Protein AF-E4QBF4-F1 (afdb_monomer_lite)

Sequence (95 aa):
MNDLNGIVEPVTPEQFSNTLAKLFVTLLQIVQNFIKPIAGLGIMIAVLLLLVGYVFHVQIAKKMGASILGGVGFVVIIYLLAPYILGVIYNTFGK

pLDDT: mean 82.9, std 12.2, range [45.66, 96.38]

Structure (mmCIF, N/CA/C/O backbone):
data_AF-E4QBF4-F1
#
_entry.id   AF-E4QBF4-F1
#
loop_
_atom_site.group_PDB
_atom_site.id
_atom_site.type_symbol
_atom_site.label_atom_id
_atom_site.label_alt_id
_atom_site.label_comp_id
_atom_site.label_asym_id
_atom_site.label_entity_id
_atom_site.label_seq_id
_atom_site.pdbx_PDB_ins_code
_atom_site.Cartn_x
_atom_site.Cartn_y
_atom_site.Cartn_z
_atom_site.occupancy
_atom_site.B_iso_or_equiv
_atom_site.auth_seq_id
_atom_site.auth_comp_id
_atom_site.auth_asym_id
_atom_site.auth_atom_id
_atom_site.pdbx_PDB_model_num
ATOM 1 N N . MET A 1 1 ? -19.573 35.083 36.213 1.00 45.66 1 MET A N 1
ATOM 2 C CA . MET A 1 1 ? -18.997 33.792 35.785 1.00 45.66 1 MET A CA 1
ATOM 3 C C . MET A 1 1 ? -20.072 33.126 34.953 1.00 45.66 1 MET A C 1
ATOM 5 O O . MET A 1 1 ? -21.092 32.769 35.516 1.00 45.66 1 MET A O 1
ATOM 9 N N . ASN A 1 2 ? -19.932 33.150 33.625 1.00 50.41 2 ASN A N 1
ATOM 10 C CA . ASN A 1 2 ? -20.972 32.663 32.717 1.00 50.41 2 ASN A CA 1
ATOM 11 C C . ASN A 1 2 ? -21.092 31.143 32.837 1.00 50.41 2 ASN A C 1
ATOM 13 O O . ASN A 1 2 ? -20.098 30.435 32.673 1.00 50.41 2 ASN A O 1
ATOM 17 N N . ASP A 1 3 ? -22.311 30.685 33.111 1.00 54.31 3 ASP A N 1
ATOM 18 C CA . ASP A 1 3 ? -22.734 29.290 33.090 1.00 54.31 3 ASP A CA 1
ATOM 19 C C . ASP A 1 3 ? -22.487 28.671 31.709 1.00 54.31 3 ASP A C 1
ATOM 21 O O . ASP A 1 3 ? -23.324 28.718 30.811 1.00 54.31 3 ASP A O 1
ATOM 25 N N . LEU A 1 4 ? -21.322 28.047 31.541 1.00 57.81 4 LEU A N 1
ATOM 26 C CA . LEU A 1 4 ? -21.053 27.126 30.432 1.00 57.81 4 LEU A CA 1
ATOM 27 C C . LEU A 1 4 ? -21.789 25.783 30.615 1.00 57.81 4 LEU A C 1
ATOM 29 O O . LEU A 1 4 ? -21.837 24.974 29.694 1.00 57.81 4 LEU A O 1
ATOM 33 N N . ASN A 1 5 ? -22.403 25.569 31.783 1.00 56.38 5 ASN A N 1
ATOM 34 C CA . ASN A 1 5 ? -23.079 24.329 32.167 1.00 56.38 5 ASN A CA 1
ATOM 35 C C . ASN A 1 5 ? -24.459 24.130 31.511 1.00 56.38 5 ASN A C 1
ATOM 37 O O . ASN A 1 5 ? -25.019 23.046 31.620 1.00 56.38 5 ASN A O 1
ATOM 41 N N . GLY A 1 6 ? -25.016 25.147 30.839 1.00 53.25 6 GLY A N 1
ATOM 42 C CA . GLY A 1 6 ? -26.319 25.062 30.160 1.00 53.25 6 GLY A CA 1
ATOM 43 C C . GLY A 1 6 ? -26.254 24.844 28.644 1.00 53.25 6 GLY A C 1
ATOM 44 O O . GLY A 1 6 ? -27.295 24.698 28.014 1.00 53.25 6 GLY A O 1
ATOM 45 N N . ILE A 1 7 ? -25.056 24.864 28.047 1.00 60.06 7 ILE A N 1
ATOM 46 C CA . ILE A 1 7 ? -24.871 24.873 26.580 1.00 60.06 7 ILE A CA 1
ATOM 47 C C . ILE A 1 7 ? -24.372 23.514 26.056 1.00 60.06 7 ILE A C 1
ATOM 49 O O . ILE A 1 7 ? -24.474 23.233 24.864 1.00 60.06 7 ILE A O 1
ATOM 53 N N . VAL A 1 8 ? -23.868 22.643 26.934 1.00 60.22 8 VAL A N 1
ATOM 54 C CA . VAL A 1 8 ? -23.327 21.333 26.555 1.00 60.22 8 VAL A CA 1
ATOM 55 C C . VAL A 1 8 ? -24.080 20.256 27.323 1.00 60.22 8 VAL A C 1
ATOM 57 O O . VAL A 1 8 ? -23.919 20.130 28.536 1.00 60.22 8 VAL A O 1
ATOM 60 N N . GLU A 1 9 ? -24.920 19.491 26.625 1.00 73.12 9 GLU A N 1
ATOM 61 C CA . GLU A 1 9 ? -25.557 18.315 27.217 1.00 73.12 9 GLU A CA 1
ATOM 62 C C . GLU A 1 9 ? -24.473 17.337 27.706 1.00 73.12 9 GLU A C 1
ATOM 64 O O . GLU A 1 9 ? -23.502 17.085 26.981 1.00 73.12 9 GLU A O 1
ATOM 69 N N . PRO A 1 10 ? -24.594 16.788 28.929 1.00 71.62 10 PRO A N 1
ATOM 70 C CA . PRO A 1 10 ? -23.634 15.824 29.439 1.00 71.62 10 PRO A CA 1
ATOM 71 C C . PRO A 1 10 ? -23.620 14.585 28.541 1.00 71.62 10 PRO A C 1
ATOM 73 O O . PRO A 1 10 ? -24.604 13.855 28.427 1.00 71.62 10 PRO A O 1
ATOM 76 N N . VAL A 1 11 ? -22.478 14.361 27.892 1.00 72.69 11 VAL A N 1
ATOM 77 C CA . VAL A 1 11 ? -22.277 13.241 26.973 1.00 72.69 11 VAL A CA 1
ATOM 78 C C . VAL A 1 11 ? -22.116 11.967 27.791 1.00 72.69 11 VAL A C 1
ATOM 80 O O . VAL A 1 11 ? -21.231 11.866 28.643 1.00 72.69 11 VAL A O 1
ATOM 83 N N . THR A 1 12 ? -22.961 10.975 27.533 1.00 85.19 12 THR A N 1
ATOM 84 C CA . THR A 1 12 ? -22.821 9.667 28.180 1.00 85.19 12 THR A CA 1
ATOM 85 C C . THR A 1 12 ? -21.536 8.968 27.710 1.00 85.19 12 THR A C 1
ATOM 87 O O . THR A 1 12 ? -21.097 9.173 26.571 1.00 85.19 12 THR A O 1
ATOM 90 N N . PRO A 1 13 ? -20.928 8.094 28.533 1.00 80.25 13 PRO A N 1
ATOM 91 C CA . PRO A 1 13 ? -19.764 7.306 28.120 1.00 80.25 13 PRO A CA 1
ATOM 92 C C . PRO A 1 13 ? -19.999 6.503 26.829 1.00 80.25 13 PRO A C 1
ATOM 94 O O . PRO A 1 13 ? -19.098 6.385 25.999 1.00 80.25 13 PRO A O 1
ATOM 97 N N . GLU A 1 14 ? -21.223 6.012 26.616 1.00 81.12 14 GLU A N 1
ATOM 98 C CA . GLU A 1 14 ? -21.628 5.338 25.376 1.00 81.12 14 GLU A CA 1
ATOM 99 C C . GLU A 1 14 ? -21.621 6.273 24.164 1.00 81.12 14 GLU A C 1
ATOM 101 O O . GLU A 1 14 ? -21.088 5.914 23.113 1.00 81.12 14 GLU A O 1
ATOM 106 N N . GLN A 1 15 ? -22.168 7.486 24.290 1.00 78.69 15 GLN A N 1
ATOM 107 C CA . GLN A 1 15 ? -22.142 8.481 23.212 1.00 78.69 15 GLN A CA 1
ATOM 108 C C . GLN A 1 15 ? -20.709 8.903 22.868 1.00 78.69 15 GLN A C 1
ATOM 110 O O . GLN A 1 15 ? -20.377 9.062 21.689 1.00 78.69 15 GLN A O 1
ATOM 115 N N . PHE A 1 16 ? -19.841 9.031 23.873 1.00 80.75 16 PHE A N 1
ATOM 116 C CA . PHE A 1 16 ? -18.429 9.340 23.670 1.00 80.75 16 PHE A CA 1
ATOM 117 C C . PHE A 1 16 ? -17.692 8.198 22.951 1.00 80.75 16 PHE A C 1
ATOM 119 O O . PHE A 1 16 ? -17.044 8.430 21.929 1.00 80.75 16 PHE A O 1
ATOM 126 N N . SER A 1 17 ? -17.863 6.956 23.417 1.00 78.12 17 SER A N 1
ATOM 127 C CA . SER A 1 17 ? -17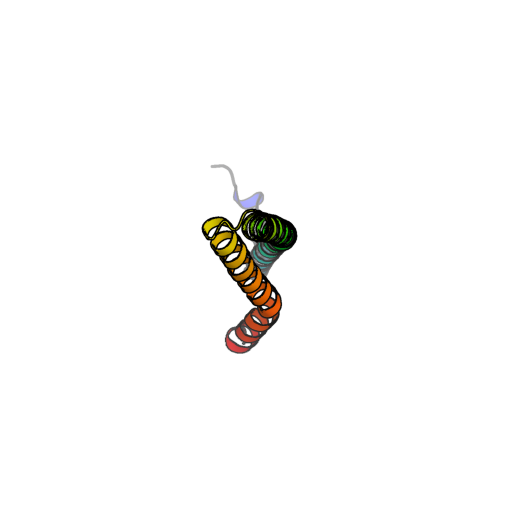.272 5.761 22.801 1.00 78.12 17 SER A CA 1
ATOM 128 C C . SER A 1 17 ? -17.735 5.568 21.351 1.00 78.12 17 SER A C 1
ATOM 130 O O . SER A 1 17 ? -16.914 5.388 20.451 1.00 78.12 17 SER A O 1
ATOM 132 N N . ASN A 1 18 ? -19.036 5.719 21.083 1.00 83.06 18 ASN A N 1
ATOM 133 C CA . ASN A 1 18 ? -19.583 5.632 19.727 1.00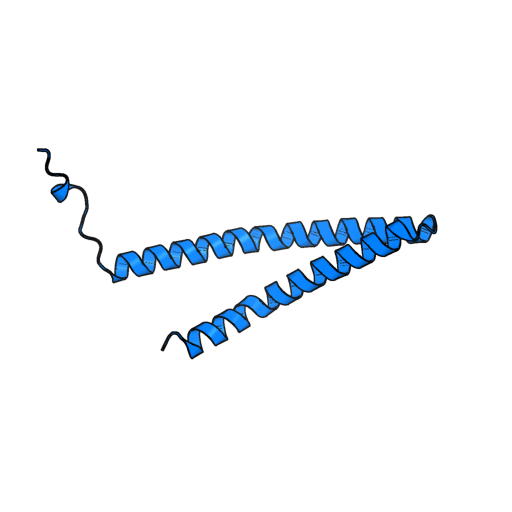 83.06 18 ASN A CA 1
ATOM 134 C C . ASN A 1 18 ? -19.056 6.735 18.802 1.00 83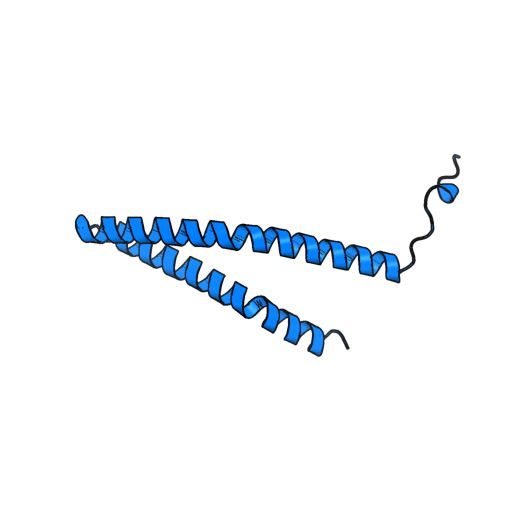.06 18 ASN A C 1
ATOM 136 O O . ASN A 1 18 ? -18.809 6.485 17.620 1.00 83.06 18 ASN A O 1
ATOM 140 N N . THR A 1 19 ? -18.866 7.949 19.322 1.00 83.44 19 THR A N 1
ATOM 141 C CA . THR A 1 19 ? -18.300 9.064 18.548 1.00 83.44 19 THR A CA 1
ATOM 142 C C . THR A 1 19 ? -16.837 8.801 18.197 1.00 83.44 19 THR A C 1
ATOM 144 O O . THR A 1 19 ? -16.446 8.979 17.042 1.00 83.44 19 THR A O 1
ATOM 147 N N . LEU A 1 20 ? -16.045 8.299 19.149 1.00 78.69 20 LEU A N 1
ATOM 148 C CA . LEU A 1 20 ? -14.663 7.888 18.900 1.00 78.69 20 LEU A CA 1
ATOM 149 C C . LEU A 1 20 ? -14.589 6.750 17.880 1.00 78.69 20 LEU A C 1
ATOM 151 O O . LEU A 1 20 ? -13.833 6.845 16.916 1.00 78.69 20 LEU A O 1
ATOM 155 N N . ALA A 1 21 ? -15.408 5.709 18.034 1.00 78.31 21 ALA A N 1
ATOM 156 C CA . ALA A 1 21 ? -15.460 4.596 17.091 1.00 78.31 21 ALA A CA 1
ATOM 157 C C . ALA A 1 21 ? -15.810 5.074 15.671 1.00 78.31 21 ALA A C 1
ATOM 159 O O . ALA A 1 21 ? -15.128 4.708 14.712 1.00 78.31 21 ALA A O 1
ATOM 160 N N . LYS A 1 22 ? -16.808 5.960 15.527 1.00 83.44 22 LYS A N 1
ATOM 161 C CA . LYS A 1 22 ? -17.141 6.599 14.242 1.00 83.44 22 LYS A CA 1
ATOM 162 C C . LYS A 1 22 ? -15.965 7.373 13.657 1.00 83.44 22 LYS A C 1
ATOM 164 O O . LYS A 1 22 ? -15.727 7.274 12.452 1.00 83.44 22 LYS A O 1
ATOM 169 N N . LEU A 1 23 ? -15.226 8.115 14.480 1.00 82.88 23 LEU A N 1
ATOM 170 C CA . LEU A 1 23 ? -14.047 8.856 14.041 1.00 82.88 23 LEU A CA 1
ATOM 171 C C . LEU A 1 23 ? -12.975 7.905 13.487 1.00 82.88 23 LEU A C 1
ATOM 173 O O . LEU A 1 23 ? -12.499 8.105 12.371 1.00 82.88 23 LEU A O 1
ATOM 177 N N . PHE A 1 24 ? -12.659 6.828 14.211 1.00 73.88 24 PHE A N 1
ATOM 178 C CA . PHE A 1 24 ? -11.691 5.821 13.769 1.00 73.88 24 PHE A CA 1
ATOM 179 C C . PHE A 1 24 ? -12.120 5.122 12.479 1.00 73.88 24 PHE A C 1
ATOM 181 O O . PHE A 1 24 ? -11.308 4.995 11.566 1.00 73.88 24 PHE A O 1
ATOM 188 N N . VAL A 1 25 ? -13.390 4.724 12.363 1.00 82.19 25 VAL A N 1
ATOM 189 C CA . VAL A 1 25 ? -13.927 4.118 11.134 1.00 82.19 25 VAL A CA 1
ATOM 190 C C . VAL A 1 25 ? -13.834 5.092 9.959 1.00 82.19 25 VAL A C 1
ATOM 192 O O . VAL A 1 25 ? -13.426 4.694 8.870 1.00 82.19 25 VAL A O 1
ATOM 195 N N . THR A 1 26 ? -14.142 6.372 10.181 1.00 83.06 26 THR A N 1
ATOM 196 C CA . THR A 1 26 ? -14.062 7.415 9.147 1.00 83.06 26 THR A CA 1
ATOM 197 C C . THR A 1 26 ? -12.621 7.628 8.683 1.00 83.06 26 THR A C 1
ATOM 199 O O . THR A 1 26 ? -12.353 7.649 7.483 1.00 83.06 26 THR A O 1
ATOM 202 N N . LEU A 1 27 ? -11.665 7.717 9.614 1.00 78.62 27 LEU A N 1
ATOM 203 C CA . LEU A 1 27 ? -10.239 7.812 9.290 1.00 78.62 27 LEU A CA 1
ATOM 204 C C . LEU A 1 27 ? -9.758 6.583 8.514 1.00 78.62 27 LEU A C 1
ATOM 206 O O . LEU A 1 27 ? -9.040 6.721 7.523 1.00 78.62 27 LEU A O 1
ATOM 210 N N . LEU A 1 28 ? -10.202 5.390 8.918 1.00 77.31 28 LEU A N 1
ATOM 211 C CA . LEU A 1 28 ? -9.888 4.156 8.211 1.00 77.31 28 LEU A CA 1
ATOM 212 C C . LEU A 1 28 ? -10.410 4.213 6.771 1.00 77.31 28 LEU A C 1
ATOM 214 O O . LEU A 1 28 ? -9.655 3.955 5.840 1.00 77.31 28 LEU A O 1
ATOM 218 N N . GLN A 1 29 ? -11.671 4.604 6.571 1.00 79.50 29 GLN A N 1
ATOM 219 C CA . GLN A 1 29 ? -12.280 4.730 5.244 1.00 79.50 29 GLN A CA 1
ATOM 220 C C . GLN A 1 29 ? -11.534 5.729 4.353 1.00 79.50 29 GLN A C 1
ATOM 222 O O . GLN A 1 29 ? -11.294 5.435 3.181 1.00 79.50 29 GLN A O 1
ATOM 227 N N . ILE A 1 30 ? -11.111 6.873 4.901 1.00 79.50 30 ILE A N 1
ATOM 228 C CA . ILE A 1 30 ? -10.293 7.852 4.174 1.00 79.50 30 ILE A CA 1
ATOM 229 C C . ILE A 1 30 ? -8.994 7.193 3.702 1.00 79.50 30 ILE A C 1
ATOM 231 O O . ILE A 1 30 ? -8.700 7.209 2.509 1.00 79.50 30 ILE A O 1
ATOM 235 N N . VAL A 1 31 ? -8.251 6.547 4.604 1.00 76.44 31 VAL A N 1
ATOM 236 C CA . VAL A 1 31 ? -6.994 5.864 4.263 1.00 76.44 31 VAL A CA 1
ATOM 237 C C . VAL A 1 31 ? -7.220 4.786 3.198 1.00 76.44 31 VAL A C 1
ATOM 239 O O . VAL A 1 31 ? -6.477 4.719 2.219 1.00 76.44 31 VAL A O 1
ATOM 242 N N . GLN A 1 32 ? -8.281 3.985 3.322 1.00 74.38 32 GLN A N 1
ATOM 243 C CA . GLN A 1 32 ? -8.617 2.952 2.340 1.00 74.38 32 GLN A CA 1
ATOM 244 C C . GLN A 1 32 ? -8.917 3.530 0.947 1.00 74.38 32 GLN A C 1
ATOM 246 O O . GLN A 1 32 ? -8.519 2.936 -0.059 1.00 74.38 32 GLN A O 1
ATOM 251 N N . ASN A 1 33 ? -9.563 4.697 0.880 1.00 80.75 33 ASN A N 1
ATOM 252 C CA . ASN A 1 33 ? -9.854 5.388 -0.377 1.00 80.75 33 ASN A CA 1
ATOM 253 C C . ASN A 1 33 ? -8.593 5.951 -1.054 1.00 80.75 33 ASN A C 1
ATOM 255 O O . ASN A 1 33 ? -8.575 6.069 -2.277 1.00 80.75 33 ASN A O 1
ATOM 259 N N . PHE A 1 34 ? -7.526 6.231 -0.297 1.00 81.44 34 PHE A N 1
ATOM 260 C CA . PHE A 1 34 ? -6.228 6.650 -0.841 1.00 81.44 34 PHE A CA 1
ATOM 261 C C . PHE A 1 34 ? -5.323 5.479 -1.242 1.00 81.44 34 PHE A C 1
ATOM 263 O O . PHE A 1 34 ? -4.575 5.592 -2.214 1.00 81.44 34 PHE A O 1
ATOM 270 N N . ILE A 1 35 ? -5.397 4.336 -0.550 1.00 81.94 35 ILE A N 1
ATOM 271 C CA . ILE A 1 35 ? -4.539 3.174 -0.840 1.00 81.94 35 ILE A CA 1
ATOM 272 C C . ILE A 1 35 ? -4.744 2.668 -2.273 1.00 81.94 35 ILE A C 1
ATOM 274 O O . ILE A 1 35 ? -3.767 2.412 -2.973 1.00 81.94 35 ILE A O 1
ATOM 278 N N . LYS A 1 36 ? -5.995 2.558 -2.738 1.00 82.00 36 LYS A N 1
ATOM 279 C CA . LYS A 1 36 ? -6.311 2.060 -4.090 1.00 82.00 36 LYS A CA 1
ATOM 280 C C . LYS A 1 36 ? -5.662 2.884 -5.218 1.00 82.00 36 LYS A C 1
ATOM 282 O O . LYS A 1 36 ? -4.944 2.289 -6.023 1.00 82.00 36 LYS A O 1
ATOM 287 N N . PRO A 1 37 ? -5.861 4.214 -5.310 1.00 86.25 37 PRO A N 1
ATOM 288 C CA . PRO A 1 37 ? -5.242 5.012 -6.367 1.00 86.25 37 PRO A CA 1
ATOM 289 C C . PRO A 1 37 ? -3.714 5.061 -6.248 1.00 86.25 37 PRO A C 1
ATOM 291 O O . PRO A 1 37 ? -3.030 4.985 -7.267 1.00 86.25 37 PRO A O 1
ATOM 294 N N . ILE A 1 38 ? -3.160 5.113 -5.030 1.00 87.94 38 ILE A N 1
ATOM 295 C CA . ILE A 1 38 ? -1.703 5.115 -4.820 1.00 87.94 38 ILE A CA 1
ATOM 296 C C . ILE A 1 38 ? -1.083 3.787 -5.266 1.00 87.94 38 ILE A C 1
ATOM 298 O O . ILE A 1 38 ? -0.057 3.789 -5.945 1.00 87.94 38 ILE A O 1
ATOM 302 N N . ALA A 1 39 ? -1.716 2.655 -4.948 1.00 87.81 39 ALA A N 1
ATOM 303 C CA . ALA A 1 39 ? -1.270 1.345 -5.409 1.00 87.81 39 ALA A CA 1
ATOM 304 C C . ALA A 1 39 ? -1.326 1.241 -6.942 1.00 87.81 39 ALA A C 1
ATOM 306 O O . ALA A 1 39 ? -0.368 0.782 -7.561 1.00 87.81 39 ALA A O 1
ATOM 307 N N . GLY A 1 40 ? -2.403 1.733 -7.567 1.00 88.06 40 GLY A N 1
ATOM 308 C CA . GLY A 1 40 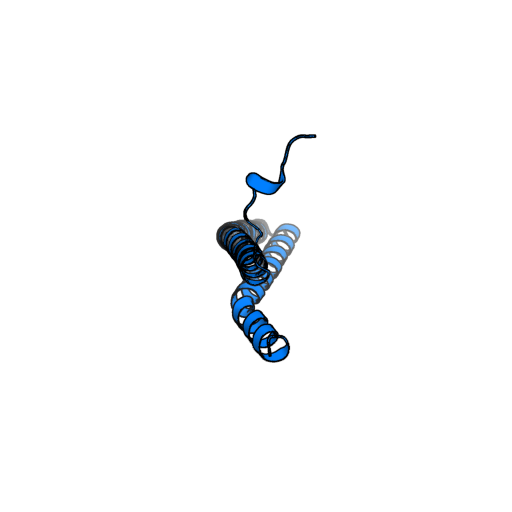? -2.524 1.788 -9.026 1.00 88.06 40 GLY A CA 1
ATOM 309 C C . GLY A 1 40 ? -1.412 2.610 -9.687 1.00 88.06 40 GLY A C 1
ATOM 310 O O . GLY A 1 40 ? -0.760 2.133 -10.616 1.00 88.06 40 GLY A O 1
ATOM 311 N N . LEU A 1 41 ? -1.134 3.810 -9.164 1.00 92.19 41 LEU A N 1
ATOM 312 C CA . LEU A 1 41 ? -0.027 4.652 -9.632 1.00 92.19 41 LEU A CA 1
ATOM 313 C C . LEU A 1 41 ? 1.334 3.978 -9.426 1.00 92.19 41 LEU A C 1
ATOM 315 O O . LEU A 1 41 ? 2.170 3.997 -10.328 1.00 92.19 41 LEU A O 1
ATOM 319 N N . GLY A 1 42 ? 1.551 3.348 -8.271 1.00 92.06 42 GLY A N 1
ATOM 320 C CA . GLY A 1 42 ? 2.785 2.628 -7.970 1.00 92.06 42 GLY A CA 1
ATOM 321 C C . GLY A 1 42 ? 3.038 1.471 -8.938 1.00 92.06 42 GLY A C 1
ATOM 322 O O . GLY A 1 42 ? 4.145 1.343 -9.458 1.00 92.06 42 GLY A O 1
ATOM 323 N N . ILE A 1 43 ? 2.005 0.681 -9.255 1.00 93.19 43 ILE A N 1
ATOM 324 C CA . ILE A 1 43 ? 2.087 -0.391 -10.260 1.00 93.19 43 ILE A CA 1
ATOM 325 C C . ILE A 1 43 ? 2.401 0.191 -11.640 1.00 93.19 43 ILE A C 1
ATOM 327 O O . ILE A 1 43 ? 3.298 -0.307 -12.315 1.00 93.19 43 ILE A O 1
ATOM 331 N N . MET A 1 44 ? 1.717 1.263 -12.049 1.00 95.00 44 MET A N 1
ATOM 332 C CA . MET A 1 44 ? 1.958 1.910 -13.341 1.00 95.00 44 MET A CA 1
ATOM 333 C C . MET A 1 44 ? 3.413 2.382 -13.475 1.00 95.00 44 MET A C 1
ATOM 335 O O . MET A 1 44 ? 4.083 2.052 -14.452 1.00 95.00 44 MET A O 1
ATOM 339 N N . ILE A 1 45 ? 3.927 3.104 -12.474 1.00 95.12 45 ILE A N 1
ATOM 340 C CA . ILE A 1 45 ? 5.316 3.586 -12.452 1.00 95.12 45 ILE A CA 1
ATOM 341 C C . ILE A 1 45 ? 6.293 2.409 -12.494 1.00 95.12 45 ILE A C 1
ATOM 343 O O . ILE A 1 45 ? 7.270 2.437 -13.242 1.00 95.12 45 ILE A O 1
ATOM 347 N N . ALA A 1 46 ? 6.028 1.355 -11.724 1.00 95.00 46 ALA A N 1
ATOM 348 C CA . ALA A 1 46 ? 6.880 0.181 -11.695 1.00 95.00 46 ALA A CA 1
ATOM 349 C C . ALA A 1 46 ? 6.937 -0.538 -13.049 1.00 95.00 46 ALA A C 1
ATOM 351 O O . ALA A 1 46 ? 8.024 -0.896 -13.501 1.00 95.00 46 ALA A O 1
ATOM 352 N N . VAL A 1 47 ? 5.794 -0.698 -13.722 1.00 95.38 47 VAL A N 1
ATOM 353 C CA . VAL A 1 47 ? 5.718 -1.287 -15.066 1.00 95.38 47 VAL A CA 1
ATOM 354 C C . VAL A 1 47 ? 6.493 -0.439 -16.072 1.00 95.38 47 VAL A C 1
ATOM 356 O O . VAL A 1 47 ? 7.277 -0.988 -16.843 1.00 95.38 47 VAL A O 1
ATOM 359 N N . LEU A 1 48 ? 6.350 0.890 -16.034 1.00 95.81 48 LEU A N 1
ATOM 360 C CA . LEU A 1 48 ? 7.112 1.791 -16.904 1.00 95.81 48 LEU A CA 1
ATOM 361 C C . LEU A 1 48 ? 8.625 1.663 -16.675 1.00 95.81 48 LEU A C 1
ATOM 363 O O . LEU A 1 48 ? 9.383 1.552 -17.637 1.00 95.81 48 LEU A O 1
ATOM 367 N N . LEU A 1 49 ? 9.073 1.614 -15.418 1.00 95.06 49 LEU A N 1
ATOM 368 C CA . LEU A 1 49 ? 10.489 1.435 -15.081 1.00 95.06 49 LEU A CA 1
ATOM 369 C C . LEU A 1 49 ? 11.028 0.067 -15.512 1.00 95.06 49 LEU A C 1
ATOM 371 O O . LEU A 1 49 ? 12.159 -0.020 -15.991 1.00 95.06 49 LEU A O 1
ATOM 375 N N . LEU A 1 50 ? 10.228 -0.993 -15.383 1.00 94.88 50 LEU A N 1
ATOM 376 C CA . LEU A 1 50 ? 10.588 -2.318 -15.880 1.00 94.88 50 LEU A CA 1
ATOM 377 C C . LEU A 1 50 ? 10.703 -2.336 -17.408 1.00 94.88 50 LEU A C 1
ATOM 379 O O . LEU A 1 50 ? 11.687 -2.861 -17.924 1.00 94.88 50 LEU A O 1
ATOM 383 N N . LEU A 1 51 ? 9.747 -1.732 -18.121 1.00 95.25 51 LEU A N 1
ATOM 384 C CA . LEU A 1 51 ? 9.772 -1.617 -19.581 1.00 95.25 51 LEU A CA 1
ATOM 385 C C . LEU A 1 51 ? 11.007 -0.846 -20.051 1.00 95.25 51 LEU A C 1
ATOM 387 O O . LEU A 1 51 ? 11.762 -1.350 -20.879 1.00 95.25 51 LEU A O 1
ATOM 391 N N . VAL A 1 52 ? 11.265 0.328 -19.471 1.00 94.38 52 VAL A N 1
ATOM 392 C CA . VAL A 1 52 ? 12.464 1.130 -19.759 1.00 94.38 52 VAL A CA 1
ATOM 393 C C . VAL A 1 52 ? 13.731 0.328 -19.463 1.00 94.38 52 VAL A C 1
ATOM 395 O O . VAL A 1 52 ? 14.636 0.255 -20.292 1.00 94.38 52 VAL A O 1
ATOM 398 N N . GLY A 1 53 ? 13.796 -0.326 -18.305 1.00 94.00 53 GLY A N 1
ATOM 399 C CA . GLY A 1 53 ? 14.947 -1.130 -17.915 1.00 94.00 53 GLY A CA 1
ATOM 400 C C . GLY A 1 53 ? 15.176 -2.365 -18.793 1.00 94.00 53 GLY A C 1
ATOM 401 O O . GLY A 1 53 ? 16.315 -2.821 -18.915 1.00 94.00 53 GLY A O 1
ATOM 402 N N . TYR A 1 54 ? 14.126 -2.908 -19.411 1.00 92.88 54 TYR A N 1
ATOM 403 C CA . TYR A 1 54 ? 14.226 -4.017 -20.355 1.00 92.88 54 TYR A CA 1
ATOM 404 C C . TYR A 1 54 ? 14.662 -3.532 -21.742 1.00 92.88 54 TYR A C 1
ATOM 406 O O . TYR A 1 54 ? 15.656 -4.024 -22.264 1.00 92.88 54 TYR A O 1
ATOM 414 N N . VAL A 1 55 ? 13.990 -2.514 -22.292 1.00 96.38 55 VAL A N 1
ATOM 415 C CA . VAL A 1 55 ? 14.281 -1.951 -23.623 1.00 96.38 55 VAL A CA 1
ATOM 416 C C . VAL A 1 55 ? 15.696 -1.375 -23.687 1.00 96.38 55 VAL A C 1
ATOM 418 O O . VAL A 1 55 ? 16.481 -1.725 -24.565 1.00 96.38 55 VAL A O 1
ATOM 421 N N . PHE A 1 56 ? 16.063 -0.538 -22.717 1.00 96.38 56 PHE A N 1
ATOM 422 C CA . PHE A 1 56 ? 17.368 0.126 -22.685 1.00 96.38 56 PHE A CA 1
ATOM 423 C C . PHE A 1 56 ? 18.430 -0.668 -21.914 1.00 96.38 56 PHE A C 1
ATOM 425 O O . PHE A 1 56 ? 19.523 -0.162 -21.677 1.00 96.38 56 PHE A O 1
ATOM 432 N N . HIS A 1 57 ? 18.122 -1.900 -21.492 1.00 93.69 57 HIS A N 1
ATOM 433 C CA . HIS A 1 57 ? 19.024 -2.772 -20.731 1.00 93.69 57 HIS A CA 1
ATOM 434 C C . HIS A 1 57 ? 19.557 -2.160 -19.413 1.00 93.69 57 HIS A C 1
ATOM 436 O O . HIS A 1 57 ? 20.533 -2.645 -18.837 1.00 93.69 57 HIS A O 1
ATOM 442 N N . VAL A 1 58 ? 18.884 -1.138 -18.870 1.00 95.88 58 VAL A N 1
ATOM 443 C CA . VAL A 1 58 ? 19.286 -0.442 -17.640 1.00 95.88 58 VAL A CA 1
ATOM 444 C C . VAL A 1 58 ? 18.899 -1.266 -16.409 1.00 95.88 58 VAL A C 1
ATOM 446 O O . VAL A 1 58 ? 17.731 -1.354 -16.022 1.00 95.88 58 VAL A O 1
ATOM 449 N N . GLN A 1 59 ? 19.894 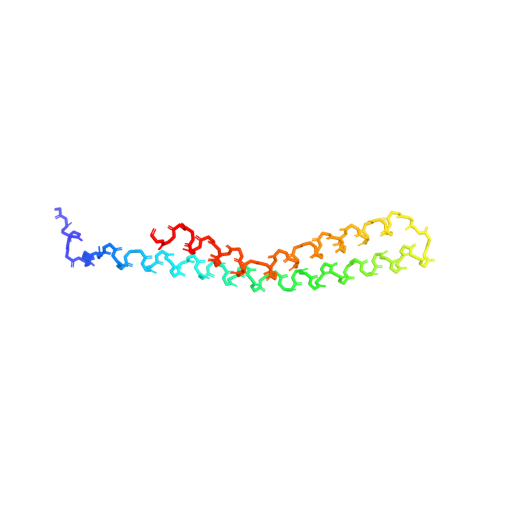-1.857 -15.744 1.00 94.50 59 GLN A N 1
ATOM 450 C CA . GLN A 1 59 ? 19.680 -2.687 -14.549 1.00 94.50 59 GLN A CA 1
ATOM 451 C C . GLN A 1 59 ? 19.069 -1.916 -13.370 1.00 94.50 59 GLN A C 1
ATOM 453 O O . GLN A 1 59 ? 18.243 -2.472 -12.646 1.00 94.50 59 GLN A O 1
ATOM 458 N N . ILE A 1 60 ? 19.426 -0.640 -13.197 1.00 95.00 60 ILE A N 1
ATOM 459 C CA . ILE A 1 60 ? 18.903 0.209 -12.114 1.00 95.00 60 ILE A CA 1
ATOM 460 C C . ILE A 1 60 ? 17.385 0.372 -12.246 1.00 95.00 60 ILE A C 1
ATOM 462 O O . ILE A 1 60 ? 16.661 0.146 -11.278 1.00 95.00 60 ILE A O 1
ATOM 466 N N . ALA A 1 61 ? 16.895 0.673 -13.451 1.00 92.62 61 ALA A N 1
ATOM 467 C CA . ALA A 1 61 ? 15.466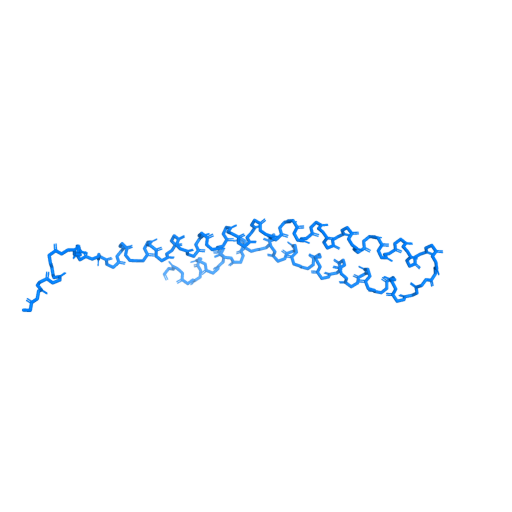 0.818 -13.721 1.00 92.62 61 ALA A CA 1
ATOM 468 C C . ALA A 1 61 ? 14.706 -0.496 -13.465 1.00 92.62 61 ALA A C 1
ATOM 470 O O . ALA A 1 61 ? 13.664 -0.483 -12.811 1.00 92.62 61 ALA A O 1
ATOM 471 N N . LYS A 1 62 ? 15.281 -1.646 -13.859 1.00 95.12 62 LYS A N 1
ATOM 472 C CA . LYS A 1 62 ? 14.709 -2.969 -13.550 1.00 95.12 62 LYS A CA 1
ATOM 473 C C . LYS A 1 62 ? 14.600 -3.219 -12.045 1.00 95.12 62 LYS A C 1
ATOM 475 O O . LYS A 1 62 ? 13.554 -3.645 -11.563 1.00 95.12 62 LYS A O 1
ATOM 480 N N . LYS A 1 63 ? 15.666 -2.927 -11.292 1.00 95.81 63 LYS A N 1
ATOM 481 C CA . LYS A 1 63 ? 15.695 -3.115 -9.835 1.00 95.81 63 LYS A CA 1
ATOM 482 C C . LYS A 1 63 ? 14.705 -2.189 -9.125 1.00 95.81 63 LYS A C 1
ATOM 484 O O . LYS A 1 63 ? 14.009 -2.634 -8.217 1.00 95.81 63 LYS A O 1
ATOM 489 N N . MET A 1 64 ? 14.610 -0.929 -9.552 1.00 95.31 64 MET A N 1
ATOM 490 C CA . MET A 1 64 ? 13.638 0.022 -9.007 1.00 95.31 64 MET A CA 1
ATOM 491 C C . MET A 1 64 ? 12.200 -0.404 -9.304 1.00 95.31 64 MET A C 1
ATOM 493 O O . MET A 1 64 ? 11.394 -0.461 -8.381 1.00 95.31 64 MET A O 1
ATOM 497 N N . GLY A 1 65 ? 11.889 -0.767 -10.552 1.00 92.56 65 GLY A N 1
ATOM 498 C CA . GLY A 1 65 ? 10.560 -1.251 -10.926 1.00 92.56 65 GLY A CA 1
ATOM 499 C C . GLY A 1 65 ? 10.152 -2.498 -10.135 1.00 92.56 65 GLY A C 1
ATOM 500 O O . GLY A 1 65 ? 9.072 -2.529 -9.553 1.00 92.56 65 GLY A O 1
ATOM 501 N N . ALA A 1 66 ? 11.045 -3.485 -10.011 1.00 95.00 66 ALA A N 1
ATOM 502 C CA . ALA A 1 66 ? 10.792 -4.684 -9.210 1.00 95.00 66 ALA A CA 1
ATOM 503 C C . ALA A 1 66 ? 10.591 -4.372 -7.714 1.00 95.00 66 ALA A C 1
ATOM 505 O O . ALA A 1 66 ? 9.700 -4.939 -7.086 1.00 95.00 66 ALA A O 1
ATOM 506 N N . SER A 1 67 ? 11.377 -3.446 -7.153 1.00 96.19 67 SER A N 1
ATOM 507 C CA . SER A 1 67 ? 11.241 -3.007 -5.758 1.00 96.19 67 SER A CA 1
ATOM 508 C C . SER A 1 67 ? 9.890 -2.333 -5.500 1.00 96.19 67 SER A C 1
ATOM 510 O O . SER A 1 67 ? 9.208 -2.664 -4.532 1.00 96.19 67 SER A O 1
ATOM 512 N N . ILE A 1 68 ? 9.459 -1.436 -6.395 1.00 93.38 68 ILE A N 1
ATOM 513 C CA . ILE A 1 68 ? 8.162 -0.755 -6.279 1.00 93.38 68 ILE A CA 1
ATOM 514 C C . ILE A 1 68 ? 7.019 -1.767 -6.409 1.00 93.38 68 ILE A C 1
ATOM 516 O O . ILE A 1 68 ? 6.099 -1.737 -5.596 1.00 93.38 68 ILE A O 1
ATOM 520 N N . LEU A 1 69 ? 7.088 -2.705 -7.361 1.00 92.69 69 LEU A N 1
ATOM 521 C CA . LEU A 1 69 ? 6.097 -3.782 -7.480 1.00 92.69 69 LEU A CA 1
ATOM 522 C C . LEU A 1 69 ? 6.027 -4.649 -6.222 1.00 92.69 69 LEU A C 1
ATOM 524 O O . LEU A 1 69 ? 4.931 -4.941 -5.752 1.00 92.69 69 LEU A O 1
ATOM 528 N N . GLY A 1 70 ? 7.177 -5.026 -5.659 1.00 93.69 70 GLY A N 1
ATOM 529 C CA . GLY A 1 70 ? 7.237 -5.783 -4.411 1.00 93.69 70 GLY A CA 1
ATOM 530 C C . GLY A 1 70 ? 6.619 -5.017 -3.240 1.00 93.69 70 GLY A C 1
ATOM 531 O O . GLY A 1 70 ? 5.778 -5.559 -2.526 1.00 93.69 70 GLY A O 1
ATOM 532 N N . GLY A 1 71 ? 6.979 -3.740 -3.077 1.00 92.75 71 GLY A N 1
ATOM 533 C CA . GLY A 1 71 ? 6.455 -2.882 -2.014 1.00 92.75 71 GLY A CA 1
ATOM 534 C C . GLY A 1 71 ? 4.947 -2.651 -2.126 1.00 92.75 71 GLY A C 1
ATOM 535 O O . GLY A 1 71 ? 4.217 -2.841 -1.156 1.00 92.75 71 GLY A O 1
ATOM 536 N N . VAL A 1 72 ? 4.456 -2.305 -3.319 1.00 92.88 72 VAL A N 1
ATOM 537 C CA . VAL A 1 72 ? 3.019 -2.104 -3.555 1.00 92.88 72 VAL A CA 1
ATOM 538 C C . VAL A 1 72 ? 2.252 -3.415 -3.399 1.00 92.88 72 VAL A C 1
ATOM 540 O O . VAL A 1 72 ? 1.208 -3.432 -2.750 1.00 92.88 72 VAL A O 1
ATOM 543 N N . GLY A 1 73 ? 2.779 -4.524 -3.926 1.00 91.31 73 GLY A N 1
ATOM 544 C CA . GLY A 1 73 ? 2.182 -5.848 -3.762 1.00 91.31 73 GLY A CA 1
ATOM 545 C C . GLY A 1 73 ? 2.031 -6.232 -2.290 1.00 91.31 73 GLY A C 1
ATOM 546 O O . GLY A 1 73 ? 0.966 -6.684 -1.877 1.00 91.31 73 GLY A O 1
ATOM 547 N N . PHE A 1 74 ? 3.052 -5.966 -1.474 1.00 91.12 74 PHE A N 1
ATOM 548 C CA . PHE A 1 74 ? 3.002 -6.207 -0.034 1.00 91.12 74 PHE A CA 1
ATOM 549 C C . PHE A 1 74 ? 1.929 -5.363 0.673 1.00 91.12 74 PHE A C 1
ATOM 551 O O . PHE A 1 74 ? 1.149 -5.893 1.465 1.00 91.12 74 PHE A O 1
ATOM 558 N N . VAL A 1 75 ? 1.826 -4.071 0.344 1.00 88.88 75 VAL A N 1
ATOM 559 C CA . VAL A 1 75 ? 0.783 -3.184 0.892 1.00 88.88 75 VAL A CA 1
ATOM 560 C C . VAL A 1 75 ? -0.618 -3.670 0.514 1.00 88.88 75 VAL A C 1
ATOM 562 O O . VAL A 1 75 ? -1.511 -3.677 1.360 1.00 88.88 75 VAL A O 1
ATOM 565 N N . VAL A 1 76 ? -0.816 -4.121 -0.728 1.00 87.81 76 VAL A N 1
ATOM 566 C CA . VAL A 1 76 ? -2.101 -4.679 -1.180 1.00 87.81 76 VAL A CA 1
ATOM 567 C C . VAL A 1 76 ? -2.445 -5.959 -0.418 1.00 87.81 76 VAL A C 1
ATOM 569 O O . VAL A 1 76 ? -3.587 -6.119 0.003 1.00 87.81 76 VAL A O 1
ATOM 572 N N . ILE A 1 77 ? -1.474 -6.844 -0.176 1.00 89.81 77 ILE A N 1
ATOM 573 C CA . ILE A 1 77 ? -1.685 -8.054 0.633 1.00 89.81 77 ILE A CA 1
ATOM 574 C C . ILE A 1 77 ? -2.135 -7.680 2.050 1.00 89.81 77 ILE A C 1
ATOM 576 O O . ILE A 1 77 ? -3.144 -8.201 2.522 1.00 89.81 77 ILE A O 1
ATOM 580 N N . ILE A 1 78 ? -1.449 -6.741 2.710 1.00 86.94 78 ILE A N 1
ATOM 581 C CA . ILE A 1 78 ? -1.854 -6.263 4.041 1.00 86.94 78 ILE A CA 1
ATOM 582 C C . ILE A 1 78 ? -3.265 -5.678 3.998 1.00 86.94 78 ILE A C 1
ATOM 584 O O . ILE A 1 78 ? -4.075 -5.982 4.869 1.00 86.94 78 ILE A O 1
ATOM 588 N N . TYR A 1 79 ? -3.584 -4.873 2.984 1.00 84.25 79 TYR A N 1
ATOM 589 C CA . TYR A 1 79 ? -4.912 -4.286 2.824 1.00 84.25 79 TYR A CA 1
ATOM 590 C C . TYR A 1 79 ? -6.011 -5.355 2.707 1.00 84.25 79 TYR A C 1
ATOM 592 O O . TYR A 1 79 ? -7.055 -5.234 3.345 1.00 84.25 79 TYR A O 1
ATOM 600 N N . LEU A 1 80 ? -5.771 -6.424 1.942 1.00 86.12 80 LEU A N 1
ATOM 601 C CA . LEU A 1 80 ? -6.710 -7.543 1.805 1.00 86.12 80 LEU A CA 1
ATOM 602 C C . LEU A 1 80 ? -6.847 -8.357 3.100 1.00 86.12 80 LEU A C 1
ATOM 604 O O . LEU A 1 80 ? -7.925 -8.875 3.391 1.00 86.12 80 LEU A O 1
ATOM 608 N N . LEU A 1 81 ? -5.774 -8.451 3.888 1.00 86.62 81 LEU A N 1
ATOM 609 C CA . LEU A 1 81 ? -5.758 -9.158 5.169 1.00 86.62 81 LEU A CA 1
ATOM 610 C C . LEU A 1 81 ? -6.280 -8.311 6.341 1.00 86.62 81 LEU A C 1
ATOM 612 O O . LEU A 1 81 ? -6.697 -8.872 7.352 1.00 86.62 81 LEU A O 1
ATOM 616 N N . ALA A 1 82 ? -6.314 -6.983 6.213 1.00 83.75 82 ALA A N 1
ATOM 617 C CA . ALA A 1 82 ? -6.754 -6.054 7.252 1.00 83.75 82 ALA A CA 1
ATOM 618 C C . ALA A 1 82 ? -8.105 -6.412 7.910 1.00 83.75 82 ALA A C 1
ATOM 620 O O . ALA A 1 82 ? -8.148 -6.438 9.141 1.00 83.75 82 ALA A O 1
ATOM 621 N N . PRO A 1 83 ? -9.195 -6.740 7.179 1.00 82.00 83 PRO A N 1
ATOM 622 C CA . PRO A 1 83 ? -10.457 -7.127 7.818 1.00 82.00 83 PRO A CA 1
ATOM 623 C C . PRO A 1 83 ? -10.337 -8.409 8.652 1.00 82.00 83 PRO A C 1
ATOM 625 O O . PRO A 1 83 ? -10.951 -8.502 9.712 1.00 82.00 83 PRO A O 1
ATOM 628 N N . TYR A 1 84 ? -9.512 -9.371 8.228 1.00 84.56 84 TYR A N 1
ATOM 629 C CA . TYR A 1 84 ? -9.270 -10.602 8.985 1.00 84.56 84 TYR A CA 1
ATOM 630 C C . TYR A 1 84 ? -8.477 -10.322 10.262 1.00 84.56 84 TYR A C 1
ATOM 632 O O . TYR A 1 84 ? -8.840 -10.809 11.329 1.00 84.56 84 TYR A O 1
ATOM 640 N N . ILE A 1 85 ? -7.434 -9.490 10.170 1.00 81.50 85 ILE A N 1
ATOM 641 C CA . ILE A 1 85 ? -6.626 -9.075 11.324 1.00 81.50 85 ILE A CA 1
ATOM 642 C C . ILE A 1 85 ? -7.507 -8.351 12.350 1.00 81.50 85 ILE A C 1
ATOM 644 O O . ILE A 1 85 ? -7.491 -8.695 13.530 1.00 81.50 85 ILE A O 1
ATOM 648 N N . LEU A 1 86 ? -8.328 -7.395 11.901 1.00 80.31 86 LEU A N 1
ATOM 649 C CA . LEU A 1 86 ? -9.259 -6.671 12.769 1.00 80.31 86 LEU A CA 1
ATOM 650 C C . LEU A 1 86 ? -10.317 -7.599 13.383 1.00 80.31 86 LEU A C 1
ATOM 652 O O . LEU A 1 86 ? -10.623 -7.466 14.565 1.00 80.31 86 LEU A O 1
ATOM 656 N N . GLY A 1 87 ? -10.831 -8.567 12.618 1.00 78.19 87 GLY A N 1
ATOM 657 C CA . GLY A 1 87 ? -11.777 -9.566 13.118 1.00 78.19 87 GLY A CA 1
ATOM 658 C C . GLY A 1 87 ? -11.191 -10.448 14.225 1.00 78.19 87 GLY A C 1
ATOM 659 O O . GLY A 1 87 ? -11.848 -10.686 15.238 1.00 78.19 87 GLY A O 1
ATOM 660 N N . VAL A 1 88 ? -9.935 -10.883 14.076 1.00 81.50 88 VAL A N 1
ATOM 661 C CA . VAL A 1 88 ? -9.221 -11.657 15.105 1.00 81.50 88 VAL A CA 1
ATOM 662 C C . VAL A 1 88 ? -8.996 -10.819 16.364 1.00 81.50 88 VAL A C 1
ATOM 664 O O . VAL A 1 88 ? -9.277 -11.296 17.464 1.00 81.50 88 VAL A O 1
ATOM 667 N N . ILE A 1 89 ? -8.545 -9.569 16.219 1.00 76.88 89 ILE A N 1
ATOM 668 C CA . ILE A 1 89 ? -8.341 -8.651 17.351 1.00 76.88 89 ILE A CA 1
ATOM 669 C C . ILE A 1 89 ? -9.658 -8.429 18.103 1.00 76.88 89 ILE A C 1
ATOM 671 O O . ILE A 1 89 ? -9.691 -8.574 19.324 1.00 76.88 89 ILE A O 1
ATOM 675 N N . TYR A 1 90 ? -10.752 -8.151 17.389 1.00 75.62 90 TYR A N 1
ATOM 676 C CA . TYR A 1 90 ? -12.061 -7.928 18.003 1.00 75.62 90 TYR A CA 1
ATOM 677 C C . TYR A 1 90 ? -12.562 -9.158 18.773 1.00 75.62 90 TYR A C 1
ATOM 679 O O . TYR A 1 90 ? -13.006 -9.030 19.908 1.00 75.62 90 TYR A O 1
ATOM 687 N N . ASN A 1 91 ? -12.433 -10.366 18.214 1.00 78.25 91 ASN A N 1
ATOM 688 C CA . ASN A 1 91 ? -12.855 -11.588 18.908 1.00 78.25 91 ASN A CA 1
ATOM 689 C C . ASN A 1 91 ? -11.968 -11.940 20.121 1.00 78.25 91 ASN A C 1
ATOM 691 O O . ASN A 1 91 ? -12.425 -12.629 21.031 1.00 78.25 91 ASN A O 1
ATOM 695 N N . THR A 1 92 ? -10.708 -11.494 20.125 1.00 75.88 92 THR A N 1
ATOM 696 C CA . THR A 1 92 ? -9.727 -11.825 21.174 1.00 75.88 92 THR A CA 1
ATOM 697 C C . THR A 1 92 ? -9.749 -10.832 22.337 1.00 75.88 92 THR A C 1
ATOM 699 O O . THR A 1 92 ? -9.591 -11.245 23.480 1.00 75.88 92 THR A O 1
ATOM 702 N N . PHE A 1 93 ? -9.947 -9.539 22.061 1.00 68.00 93 PHE A N 1
ATOM 703 C CA . PHE A 1 93 ? -9.854 -8.460 23.057 1.00 68.00 93 PHE A CA 1
ATOM 704 C C . PHE A 1 93 ? -11.163 -7.687 23.273 1.00 68.00 93 PHE A C 1
ATOM 706 O O . PHE A 1 93 ? -11.238 -6.869 24.183 1.00 68.00 93 PHE A O 1
ATOM 713 N N . GLY A 1 94 ? -12.173 -7.890 22.422 1.00 57.72 94 GLY A N 1
ATOM 714 C CA . GLY A 1 94 ? -13.478 -7.225 22.504 1.00 57.72 94 GLY A CA 1
ATOM 715 C C . GLY A 1 94 ? -14.542 -8.006 23.281 1.00 57.72 94 GLY A C 1
ATOM 716 O O . GLY A 1 94 ? -15.710 -7.627 23.221 1.00 57.72 94 GLY A O 1
ATOM 717 N N . LYS A 1 95 ? -14.156 -9.095 23.958 1.00 47.72 95 LYS A N 1
ATOM 718 C CA . LYS A 1 95 ? -14.988 -9.835 24.915 1.00 47.72 95 LYS A CA 1
ATOM 719 C C . LYS A 1 95 ? -14.592 -9.489 26.339 1.00 47.72 95 LYS A C 1
ATOM 721 O O . LYS A 1 95 ? -13.370 -9.492 26.604 1.00 47.72 95 LYS A O 1
#

Radius of gyration: 22.86 Å; chains: 1; bounding box: 46×46×59 Å

Secondary structure (DSSP, 8-state):
---GGGTS----HHHHHHHHHHHHHHHHHHHHHHHHHHHHHHHHHHHHHHHHHHHT--HHHHHHHHHHHHHHHHHHHHHHHHHHHHHHHHHHH--

Foldseek 3Di:
DDPPVVVDDDQDPVNVVVVVVVVVVVVVVVVVVVLVVVLVVLLVQLVVLCVCCVVVVPVVSNVSSVVSPVVSVVVVVCVVCVVVVVVVCCVVPVD

Organism: Caldicellulosiruptor hydrothermalis (strain DSM 18901 / VKM B-2411 / 108) (NCBI:txid632292)